Protein AF-A0A7V8F8W1-F1 (afdb_monomer_lite)

Structure (mmCIF, N/CA/C/O backbone):
data_AF-A0A7V8F8W1-F1
#
_entry.id   AF-A0A7V8F8W1-F1
#
loop_
_atom_site.group_PDB
_atom_site.id
_atom_site.type_symbol
_atom_site.label_atom_id
_atom_site.label_alt_id
_atom_site.label_comp_id
_atom_site.label_asym_id
_atom_site.label_entity_id
_atom_site.label_seq_id
_atom_site.pdbx_PDB_ins_code
_atom_site.Cartn_x
_atom_site.Cartn_y
_atom_site.Cartn_z
_atom_site.occupancy
_atom_site.B_iso_or_equiv
_atom_site.auth_seq_id
_atom_site.auth_comp_id
_atom_site.auth_asym_id
_atom_site.auth_atom_id
_atom_site.pdbx_PDB_model_num
ATOM 1 N N . MET A 1 1 ? -19.849 27.891 16.577 1.00 52.47 1 MET A N 1
ATOM 2 C CA . MET A 1 1 ? -18.779 28.189 15.602 1.00 52.47 1 MET A CA 1
ATOM 3 C C . MET A 1 1 ? -19.115 27.431 14.336 1.00 52.47 1 MET A C 1
ATOM 5 O O . MET A 1 1 ? -19.263 26.221 14.418 1.00 52.47 1 MET A O 1
ATOM 9 N N . THR A 1 2 ? -19.315 28.117 13.215 1.00 64.81 2 THR A N 1
ATOM 10 C CA . THR A 1 2 ? -19.542 27.453 11.924 1.00 64.81 2 THR A CA 1
ATOM 11 C C . THR A 1 2 ? -18.171 27.157 11.330 1.00 64.81 2 THR A C 1
ATOM 13 O O . THR A 1 2 ? -17.423 28.088 11.039 1.00 64.81 2 THR A O 1
ATOM 16 N N . THR A 1 3 ? -17.790 25.884 11.252 1.00 81.75 3 THR A N 1
ATOM 17 C CA . THR A 1 3 ? -16.535 25.475 10.610 1.00 81.75 3 THR A CA 1
ATOM 18 C C . THR A 1 3 ? -16.665 25.612 9.096 1.00 81.75 3 THR A C 1
ATOM 20 O O . THR A 1 3 ? -17.762 25.504 8.546 1.00 81.75 3 THR A O 1
ATOM 23 N N . ALA A 1 4 ? -15.546 25.886 8.425 1.00 84.75 4 ALA A N 1
ATOM 24 C CA . ALA A 1 4 ? -15.493 25.880 6.968 1.00 84.75 4 ALA A CA 1
ATOM 25 C C . ALA A 1 4 ? -15.916 24.501 6.421 1.00 84.75 4 ALA A C 1
ATOM 27 O O . ALA A 1 4 ? -15.719 23.498 7.114 1.00 84.75 4 ALA A O 1
ATOM 28 N N . PRO A 1 5 ? -16.501 24.439 5.212 1.00 90.44 5 PRO A N 1
ATOM 29 C CA . PRO A 1 5 ? -16.855 23.168 4.595 1.00 90.44 5 PRO A CA 1
ATOM 30 C C . PRO A 1 5 ? -15.604 22.335 4.288 1.00 90.44 5 PRO A C 1
ATOM 32 O O . PRO A 1 5 ? -14.532 22.881 4.010 1.00 90.44 5 PRO A O 1
ATOM 35 N N . ASP A 1 6 ? -15.764 21.013 4.301 1.00 95.12 6 ASP A N 1
ATOM 36 C CA . ASP A 1 6 ? -14.705 20.072 3.944 1.00 95.12 6 ASP A CA 1
ATOM 37 C C . ASP A 1 6 ? -14.244 20.270 2.492 1.00 95.12 6 ASP A C 1
ATOM 39 O O . ASP A 1 6 ? -15.030 20.579 1.593 1.00 95.12 6 ASP A O 1
ATOM 43 N N . SER A 1 7 ? -12.954 20.036 2.238 1.00 96.38 7 SER A N 1
ATOM 44 C CA . SER A 1 7 ? -12.445 19.951 0.868 1.00 96.38 7 SER A CA 1
ATOM 45 C C . SER A 1 7 ? -12.945 18.676 0.180 1.00 96.38 7 SER A C 1
ATOM 47 O O . SER A 1 7 ? -13.232 17.672 0.834 1.00 96.38 7 SER A O 1
ATOM 49 N N . ALA A 1 8 ? -12.979 18.668 -1.155 1.00 97.19 8 ALA A N 1
ATOM 50 C CA . ALA A 1 8 ? -13.346 17.472 -1.921 1.00 97.19 8 ALA A CA 1
ATOM 51 C C . ALA A 1 8 ? -12.449 16.261 -1.585 1.00 97.19 8 ALA A C 1
ATOM 53 O O . ALA A 1 8 ? -12.927 15.127 -1.501 1.00 97.19 8 ALA A O 1
ATOM 54 N N . THR A 1 9 ? -11.158 16.505 -1.332 1.00 97.62 9 THR A N 1
ATOM 55 C CA . THR A 1 9 ? -10.201 15.476 -0.903 1.00 97.62 9 THR A CA 1
ATOM 56 C C . THR A 1 9 ? -10.561 14.911 0.468 1.00 97.62 9 THR A C 1
ATOM 58 O O . THR A 1 9 ? -10.563 13.694 0.640 1.00 97.62 9 THR A O 1
ATOM 61 N N . LEU A 1 10 ? -10.907 15.772 1.433 1.00 97.19 10 LEU A N 1
ATOM 62 C CA . LEU A 1 10 ? -11.321 15.338 2.767 1.00 97.19 10 LEU A CA 1
ATOM 63 C C . LEU A 1 10 ? -12.625 14.534 2.708 1.00 97.19 10 LEU A C 1
ATOM 65 O O . LEU A 1 10 ? -12.687 13.446 3.274 1.00 97.19 10 LEU A O 1
ATOM 69 N N . ALA A 1 11 ? -13.623 15.009 1.960 1.00 96.88 11 ALA A N 1
ATOM 70 C CA . ALA A 1 11 ? -14.886 14.297 1.777 1.00 96.88 11 ALA A CA 1
ATOM 71 C C . ALA A 1 11 ? -14.676 12.897 1.171 1.00 96.88 11 ALA A C 1
ATOM 73 O O . ALA A 1 11 ? -15.257 11.919 1.641 1.00 96.88 11 ALA A O 1
ATOM 74 N N . SER A 1 12 ? -13.789 12.784 0.177 1.00 97.62 12 SER A N 1
ATOM 75 C CA . SER A 1 12 ? -13.445 11.498 -0.444 1.00 97.62 12 SER A CA 1
ATOM 76 C C . SER A 1 12 ? -12.759 10.548 0.541 1.00 97.62 12 SER A C 1
ATOM 78 O O . SER A 1 12 ? -13.050 9.353 0.562 1.00 97.62 12 SER A O 1
ATOM 80 N N . LEU A 1 13 ? -11.871 11.070 1.391 1.00 97.81 13 LEU A N 1
ATOM 81 C CA . LEU A 1 13 ? -11.177 10.270 2.398 1.00 97.81 13 LEU A CA 1
ATOM 82 C C . LEU A 1 13 ? -12.124 9.796 3.513 1.00 97.81 13 LEU A C 1
ATOM 84 O O . LEU A 1 13 ? -12.033 8.647 3.939 1.00 97.81 13 LEU A O 1
ATOM 88 N N . ILE A 1 14 ? -13.062 10.644 3.946 1.00 97.62 14 ILE A N 1
ATOM 89 C CA . ILE A 1 14 ? -14.118 10.262 4.894 1.00 97.62 14 ILE A CA 1
ATOM 90 C C . ILE A 1 14 ? -14.929 9.087 4.338 1.00 97.62 14 ILE A C 1
ATOM 92 O O . ILE A 1 14 ? -15.202 8.130 5.063 1.00 97.62 14 ILE A O 1
ATOM 96 N N . GLU A 1 15 ? -15.278 9.123 3.052 1.00 97.88 15 GLU A N 1
ATOM 97 C CA . GLU A 1 15 ? -16.020 8.028 2.429 1.00 97.88 15 GLU A CA 1
ATOM 98 C C . GLU A 1 15 ? -15.189 6.741 2.331 1.00 97.88 15 GLU A C 1
ATOM 100 O O . GLU A 1 15 ? -15.687 5.656 2.632 1.00 97.88 15 GLU A O 1
ATOM 105 N N . ALA A 1 16 ? -13.894 6.851 2.026 1.00 97.94 16 ALA A N 1
ATOM 106 C CA . ALA A 1 16 ? -12.987 5.706 2.058 1.00 97.94 16 ALA A CA 1
ATOM 107 C C . ALA A 1 16 ? -12.904 5.066 3.458 1.00 97.94 16 ALA A C 1
ATOM 109 O O . ALA A 1 16 ? -12.919 3.838 3.570 1.00 97.94 16 ALA A O 1
ATOM 110 N N . PHE A 1 17 ? -12.877 5.868 4.531 1.00 97.44 17 PHE A N 1
ATOM 111 C CA . PHE A 1 17 ? -12.911 5.347 5.901 1.00 97.44 17 PHE A CA 1
ATOM 112 C C . PHE A 1 17 ? -14.221 4.626 6.218 1.00 97.44 17 PHE A C 1
ATOM 114 O O . PHE A 1 17 ? -14.185 3.523 6.760 1.00 97.44 17 PHE A O 1
ATOM 121 N N . ARG A 1 18 ? -15.371 5.187 5.825 1.00 97.62 18 ARG A N 1
ATOM 122 C CA . ARG A 1 18 ? -16.676 4.526 6.003 1.00 97.62 18 ARG A CA 1
ATOM 123 C C . ARG A 1 18 ? -16.734 3.184 5.286 1.00 97.62 18 ARG A C 1
ATOM 125 O O . ARG A 1 18 ? -17.184 2.198 5.864 1.00 97.62 18 ARG A O 1
ATOM 132 N N . HIS A 1 19 ? -16.244 3.127 4.051 1.00 97.62 19 HIS A N 1
ATOM 133 C CA . HIS A 1 19 ? -16.177 1.878 3.304 1.00 97.62 19 HIS A CA 1
ATOM 134 C C . HIS A 1 19 ? -15.254 0.856 3.986 1.00 97.62 19 HIS A C 1
ATOM 136 O O . HIS A 1 19 ? -15.590 -0.325 4.096 1.00 97.62 19 HIS A O 1
ATOM 142 N N . ARG A 1 20 ? -14.106 1.304 4.509 1.00 96.31 20 ARG A N 1
ATOM 143 C CA . ARG A 1 20 ? -13.179 0.432 5.237 1.00 96.31 20 ARG A CA 1
ATOM 144 C C . ARG A 1 20 ? -13.799 -0.127 6.520 1.00 96.31 20 ARG A C 1
ATOM 146 O O . ARG A 1 20 ? -13.614 -1.315 6.784 1.00 96.31 20 ARG A O 1
ATOM 153 N N . GLU A 1 21 ? -14.561 0.681 7.256 1.00 96.62 21 GLU A N 1
ATOM 154 C CA . GLU A 1 21 ? -15.318 0.252 8.440 1.00 96.62 21 GLU A CA 1
ATOM 155 C C . GLU A 1 21 ? -16.317 -0.857 8.075 1.00 96.62 21 GLU A C 1
ATOM 157 O O . GLU A 1 21 ? -16.344 -1.902 8.719 1.00 96.62 21 GLU A O 1
ATOM 162 N N . GLN A 1 22 ? -17.071 -0.696 6.980 1.00 97.31 22 GLN A N 1
ATOM 163 C CA . GLN A 1 22 ? -18.019 -1.713 6.503 1.00 97.31 22 GLN A CA 1
ATOM 164 C C . GLN A 1 22 ? -17.333 -3.046 6.171 1.00 97.31 22 GLN A C 1
ATOM 166 O O . GLN A 1 22 ? -17.843 -4.106 6.534 1.00 97.31 22 GLN A O 1
ATOM 171 N N . ILE A 1 23 ? -16.159 -3.011 5.528 1.00 96.00 23 ILE A N 1
ATOM 172 C CA . ILE A 1 23 ? -15.355 -4.218 5.271 1.00 96.00 23 ILE A CA 1
ATOM 173 C C . ILE A 1 23 ? -14.908 -4.861 6.591 1.00 96.00 23 ILE A C 1
ATOM 175 O O . ILE A 1 23 ? -14.957 -6.084 6.728 1.00 96.00 23 ILE A O 1
ATOM 179 N N . GLY A 1 24 ? -14.468 -4.053 7.560 1.00 92.69 24 GLY A N 1
ATOM 180 C CA . GLY A 1 24 ? -14.075 -4.522 8.889 1.00 92.69 24 GLY A CA 1
ATOM 181 C C . GLY A 1 24 ? -15.222 -5.229 9.611 1.00 92.69 24 GLY A C 1
ATOM 182 O O . GLY A 1 24 ? -15.055 -6.370 10.044 1.00 92.69 24 GLY A O 1
ATOM 183 N N . ILE A 1 25 ? -16.402 -4.604 9.644 1.00 96.69 25 ILE A N 1
ATOM 184 C CA . ILE A 1 25 ? -17.626 -5.179 10.214 1.00 96.69 25 ILE A CA 1
ATOM 185 C C . ILE A 1 25 ? -17.996 -6.479 9.492 1.00 96.69 25 ILE A C 1
ATOM 187 O O . ILE A 1 25 ? -18.295 -7.470 10.148 1.00 96.69 25 ILE A O 1
ATOM 191 N N . ALA A 1 26 ? -17.934 -6.526 8.159 1.00 96.88 26 ALA A N 1
ATOM 192 C CA . ALA A 1 26 ? -18.234 -7.744 7.405 1.00 96.88 26 ALA A CA 1
ATOM 193 C C . ALA A 1 26 ? -17.246 -8.888 7.705 1.00 96.88 26 ALA A C 1
ATOM 195 O O . ALA A 1 26 ? -17.643 -10.051 7.739 1.00 96.88 26 ALA A O 1
ATOM 196 N N . LYS A 1 27 ? -15.965 -8.569 7.937 1.00 93.94 27 LYS A N 1
ATOM 197 C CA . LYS A 1 27 ? -14.915 -9.559 8.218 1.00 93.94 27 LYS A CA 1
ATOM 198 C C . LYS A 1 27 ? -14.929 -10.055 9.666 1.00 93.94 27 LYS A C 1
ATOM 200 O O . LYS A 1 27 ? -14.669 -11.232 9.901 1.00 93.94 27 LYS A O 1
ATOM 205 N N . TYR A 1 28 ? -15.184 -9.171 10.629 1.00 93.94 28 TYR A N 1
ATOM 206 C CA . TYR A 1 28 ? -15.000 -9.458 12.057 1.00 93.94 28 TYR A CA 1
ATOM 207 C C . TYR A 1 28 ? -16.292 -9.405 12.882 1.00 93.94 28 TYR A C 1
ATOM 209 O O . TYR A 1 28 ? -16.276 -9.788 14.048 1.00 93.94 28 TYR A O 1
ATOM 217 N N . GLY A 1 29 ? -17.400 -8.933 12.310 1.00 95.50 29 GLY A N 1
ATOM 218 C CA . GLY A 1 29 ? -18.693 -8.786 12.987 1.00 95.50 29 GLY A CA 1
ATOM 219 C C . GLY A 1 29 ? -18.770 -7.628 13.989 1.00 95.50 29 GLY A C 1
ATOM 220 O O . GLY A 1 29 ? -19.794 -7.474 14.648 1.00 95.50 29 GLY A O 1
ATOM 221 N N . VAL A 1 30 ? -17.708 -6.827 14.123 1.00 94.88 30 VAL A N 1
ATOM 222 C CA . VAL A 1 30 ? -17.570 -5.740 15.108 1.00 94.88 30 VAL A CA 1
ATOM 223 C C . VAL A 1 30 ? -16.794 -4.558 14.516 1.00 94.88 30 VAL A C 1
ATOM 225 O O . VAL A 1 30 ? -16.029 -4.738 13.566 1.00 94.88 30 VAL A O 1
ATOM 228 N N . THR A 1 31 ? -16.989 -3.361 15.077 1.00 95.38 31 THR A N 1
ATOM 229 C CA . THR A 1 31 ? -16.235 -2.140 14.735 1.00 95.38 31 THR A CA 1
ATOM 230 C C . THR A 1 31 ? -14.861 -2.125 15.413 1.00 95.38 31 THR A C 1
ATOM 232 O O . THR A 1 31 ? -14.514 -3.027 16.185 1.00 95.38 31 THR A O 1
ATOM 235 N N . VAL A 1 32 ? -14.070 -1.076 15.165 1.00 92.25 32 VAL A N 1
ATOM 236 C CA . VAL A 1 32 ? -12.815 -0.841 15.905 1.00 92.25 32 VAL A CA 1
ATOM 237 C C . VAL A 1 32 ? -13.034 -0.647 17.417 1.00 92.25 32 VAL A C 1
ATOM 239 O O . VAL A 1 32 ? -12.130 -0.931 18.198 1.00 92.25 32 VAL A O 1
ATOM 242 N N . ASP A 1 33 ? -14.249 -0.284 17.845 1.00 94.75 33 ASP A N 1
ATOM 243 C CA . ASP A 1 33 ? -14.642 -0.130 19.260 1.00 94.75 33 ASP A CA 1
ATOM 244 C C . ASP A 1 33 ? -14.843 -1.470 19.999 1.00 94.75 33 ASP A C 1
ATOM 246 O O . ASP A 1 33 ? -15.410 -1.529 21.093 1.00 94.75 33 ASP A O 1
ATOM 250 N N . ARG A 1 34 ? -14.401 -2.581 19.404 1.00 94.44 34 ARG A N 1
ATOM 251 C CA . ARG A 1 34 ? -14.432 -3.914 20.007 1.00 94.44 34 ARG A CA 1
ATOM 252 C C . ARG A 1 34 ? -13.640 -3.974 21.320 1.00 94.44 34 ARG A C 1
ATOM 254 O O . ARG A 1 34 ? -12.553 -3.413 21.449 1.00 94.44 34 ARG A O 1
ATOM 261 N N . THR A 1 35 ? -14.149 -4.737 22.284 1.00 95.38 35 THR A N 1
ATOM 262 C CA . THR A 1 35 ? -13.569 -4.854 23.637 1.00 95.38 35 THR A CA 1
ATOM 263 C C . THR A 1 35 ? -12.947 -6.224 23.925 1.00 95.38 35 THR A C 1
ATOM 265 O O . THR A 1 35 ? -12.536 -6.494 25.049 1.00 95.38 35 THR A O 1
ATOM 268 N N . ASP A 1 36 ? -12.907 -7.119 22.938 1.00 95.25 36 ASP A N 1
ATOM 269 C CA . ASP A 1 36 ? -12.461 -8.511 23.079 1.00 95.25 36 ASP A CA 1
ATOM 270 C C . ASP A 1 36 ? -10.953 -8.715 22.820 1.00 95.25 36 ASP A C 1
ATOM 272 O O . ASP A 1 36 ? -10.405 -9.787 23.096 1.00 95.25 36 ASP A O 1
ATOM 276 N N . LEU A 1 37 ? -10.255 -7.690 22.316 1.00 96.00 37 LEU A N 1
ATOM 277 C CA . LEU A 1 37 ? -8.807 -7.712 22.098 1.00 96.00 37 LEU A CA 1
ATOM 278 C C . LEU A 1 37 ? -8.047 -7.044 23.248 1.00 96.00 37 LEU A C 1
ATOM 280 O O . LEU A 1 37 ? -8.417 -5.980 23.738 1.00 96.00 37 LEU A O 1
ATOM 284 N N . THR A 1 38 ? -6.921 -7.648 23.637 1.00 97.31 38 THR A N 1
ATOM 285 C CA . THR A 1 38 ? -5.972 -7.031 24.572 1.00 97.31 38 THR A CA 1
ATOM 286 C C . THR A 1 38 ? -5.104 -5.998 23.852 1.00 97.31 38 THR A C 1
ATOM 288 O O . THR A 1 38 ? -4.912 -6.076 22.638 1.00 97.31 38 THR A O 1
ATOM 291 N N . HIS A 1 39 ? -4.498 -5.066 24.593 1.00 97.38 39 HIS A N 1
ATOM 292 C CA . HIS A 1 39 ? -3.567 -4.087 24.014 1.00 97.38 39 HIS A CA 1
ATOM 293 C C . HIS A 1 39 ? -2.403 -4.738 23.252 1.00 97.38 39 HIS A C 1
ATOM 295 O O . HIS A 1 39 ? -2.025 -4.258 22.190 1.00 97.38 39 HIS A O 1
ATOM 301 N N . VAL A 1 40 ? -1.875 -5.864 23.745 1.00 98.50 40 VAL A N 1
ATOM 302 C CA . VAL A 1 40 ? -0.808 -6.604 23.050 1.00 98.50 40 VAL A CA 1
ATOM 303 C C . VAL A 1 40 ? -1.288 -7.127 21.696 1.00 98.50 40 VAL A C 1
ATOM 305 O O . VAL A 1 40 ? -0.561 -7.003 20.718 1.00 98.50 40 VAL A O 1
ATOM 308 N N . LYS A 1 41 ? -2.518 -7.655 21.604 1.00 97.81 41 LYS A N 1
ATOM 309 C CA . LYS A 1 41 ? -3.084 -8.105 20.322 1.00 97.81 41 LYS A CA 1
ATOM 310 C C . LYS A 1 41 ? -3.282 -6.943 19.349 1.00 97.81 41 LYS A C 1
ATOM 312 O O . LYS A 1 41 ? -2.965 -7.087 18.176 1.00 97.81 41 LYS A O 1
ATOM 317 N N . TRP A 1 42 ? -3.743 -5.789 19.833 1.00 96.69 42 TRP A N 1
ATOM 318 C CA . TRP A 1 42 ? -3.845 -4.579 19.012 1.00 96.69 42 TRP A 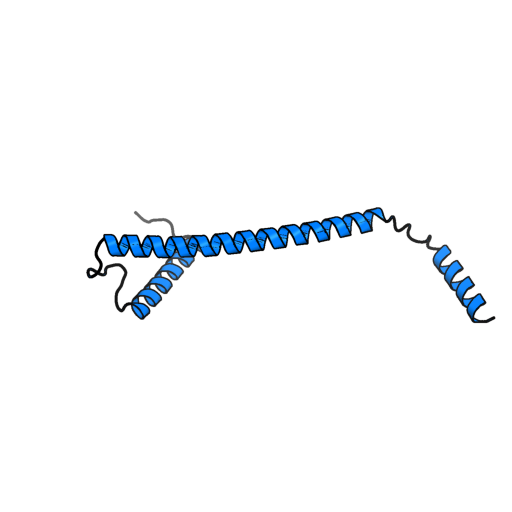CA 1
ATOM 319 C C . TRP A 1 42 ? -2.498 -4.156 18.427 1.00 96.69 42 TRP A C 1
ATOM 321 O O . TRP A 1 42 ? -2.402 -3.911 17.228 1.00 96.69 42 TRP A O 1
ATOM 331 N N . LEU A 1 43 ? -1.454 -4.112 19.258 1.00 98.38 43 LEU A N 1
ATOM 332 C CA . LEU A 1 43 ? -0.107 -3.756 18.813 1.00 98.38 43 LEU A CA 1
ATOM 333 C C . LEU A 1 43 ? 0.472 -4.792 17.846 1.00 98.38 43 LEU A C 1
ATOM 335 O O . LEU A 1 43 ? 1.115 -4.414 16.875 1.00 98.38 43 LEU A O 1
ATOM 339 N N . GLN A 1 44 ? 0.214 -6.079 18.083 1.00 98.44 44 GLN A N 1
ATOM 340 C CA . GLN A 1 44 ? 0.641 -7.147 17.185 1.00 98.44 44 GLN A CA 1
ATOM 341 C C . GLN A 1 44 ? -0.011 -7.010 15.801 1.00 98.44 44 GLN A C 1
ATOM 343 O O . GLN A 1 44 ? 0.693 -7.055 14.800 1.00 98.44 44 GLN A O 1
ATOM 348 N N . HIS A 1 45 ? -1.322 -6.761 15.734 1.00 95.50 45 HIS A N 1
ATOM 349 C CA . HIS A 1 45 ? -2.006 -6.531 14.458 1.00 95.50 45 HIS A CA 1
ATOM 350 C C . HIS A 1 45 ? -1.523 -5.261 13.753 1.00 95.50 45 HIS A C 1
ATOM 352 O O . HIS A 1 45 ? -1.359 -5.262 12.539 1.00 95.50 45 HIS A O 1
ATOM 358 N N . ALA A 1 46 ? -1.255 -4.186 14.499 1.00 97.12 46 ALA A N 1
ATOM 359 C CA . ALA A 1 46 ? -0.682 -2.972 13.922 1.00 97.12 46 ALA A CA 1
ATOM 360 C C . ALA A 1 46 ? 0.715 -3.228 13.328 1.00 97.12 46 ALA A C 1
ATOM 362 O O . ALA A 1 46 ? 0.996 -2.785 12.217 1.00 97.12 46 ALA A O 1
ATOM 363 N N . LEU A 1 47 ? 1.563 -3.989 14.032 1.00 98.56 47 LEU A N 1
ATOM 364 C CA . LEU A 1 47 ? 2.878 -4.394 13.537 1.00 98.56 47 LEU A CA 1
ATOM 365 C C . LEU A 1 47 ? 2.769 -5.239 12.259 1.00 98.56 47 LEU A C 1
ATOM 367 O O . LEU A 1 47 ? 3.516 -5.003 11.316 1.00 98.56 47 LEU A O 1
ATOM 371 N N . GLU A 1 48 ? 1.838 -6.193 12.213 1.00 98.38 48 GLU A N 1
ATOM 372 C CA . GLU A 1 48 ? 1.581 -7.031 11.033 1.00 98.38 48 GLU A CA 1
ATOM 373 C C . GLU A 1 48 ? 1.162 -6.190 9.815 1.00 98.38 48 GLU A C 1
ATOM 375 O O . GLU A 1 48 ? 1.742 -6.330 8.740 1.00 98.38 48 GLU A O 1
ATOM 380 N N . GLU A 1 49 ? 0.232 -5.249 9.988 1.00 97.38 49 GLU A N 1
ATOM 381 C CA . GLU A 1 49 ? -0.216 -4.355 8.908 1.00 97.38 49 GLU A CA 1
ATOM 382 C C . GLU A 1 49 ? 0.907 -3.409 8.429 1.00 97.38 49 GLU A C 1
ATOM 384 O O . GLU A 1 49 ? 1.014 -3.100 7.237 1.00 97.38 49 GLU A O 1
ATOM 389 N N . ASP A 1 50 ? 1.797 -2.967 9.323 1.00 98.62 50 ASP A N 1
ATOM 390 C CA . ASP A 1 50 ? 2.971 -2.175 8.940 1.00 98.62 50 ASP A CA 1
ATOM 391 C C . ASP A 1 50 ? 4.051 -3.013 8.237 1.00 98.62 50 ASP A C 1
ATOM 393 O O . ASP A 1 50 ? 4.744 -2.504 7.350 1.00 98.62 50 ASP A O 1
ATOM 397 N N . MET A 1 51 ? 4.172 -4.304 8.552 1.00 98.56 51 MET A N 1
ATOM 398 C CA . MET A 1 51 ? 5.010 -5.227 7.782 1.00 98.56 51 MET A CA 1
ATOM 399 C C . MET A 1 51 ? 4.467 -5.411 6.359 1.00 98.56 51 MET A C 1
ATOM 401 O O . MET A 1 51 ? 5.236 -5.315 5.400 1.00 98.56 51 MET A O 1
ATOM 405 N N . ASP A 1 52 ? 3.153 -5.575 6.196 1.00 98.31 52 ASP A N 1
ATOM 406 C CA . ASP A 1 52 ? 2.513 -5.633 4.875 1.00 98.31 52 ASP A CA 1
ATOM 407 C C . ASP A 1 52 ? 2.744 -4.337 4.081 1.00 98.31 52 ASP A C 1
ATOM 409 O O . ASP A 1 52 ? 3.071 -4.362 2.888 1.00 98.31 52 ASP A O 1
ATOM 413 N N . ARG A 1 53 ? 2.674 -3.178 4.750 1.00 98.25 53 ARG A N 1
ATOM 414 C CA . ARG A 1 53 ? 3.028 -1.882 4.154 1.00 98.25 53 ARG A CA 1
ATOM 415 C C . ARG A 1 53 ? 4.481 -1.849 3.674 1.00 98.25 53 ARG A C 1
ATOM 417 O O . ARG A 1 53 ? 4.730 -1.375 2.562 1.00 98.25 53 ARG A O 1
ATOM 424 N N . CYS A 1 54 ? 5.429 -2.353 4.467 1.00 98.69 54 CYS A N 1
ATOM 425 C CA . CYS A 1 54 ? 6.837 -2.448 4.068 1.00 98.69 54 CYS A CA 1
ATOM 426 C C . CYS A 1 54 ? 7.005 -3.276 2.784 1.00 98.69 54 CYS A C 1
ATOM 428 O O . CYS A 1 54 ? 7.738 -2.866 1.882 1.00 98.69 54 CYS A O 1
ATOM 430 N N . LEU A 1 55 ? 6.286 -4.398 2.662 1.00 98.62 55 LEU A N 1
ATOM 431 C CA . LEU A 1 55 ? 6.317 -5.238 1.461 1.00 98.62 55 LEU A CA 1
ATOM 432 C C . LEU A 1 55 ? 5.808 -4.486 0.223 1.00 98.62 55 LEU A C 1
ATOM 434 O O . LEU A 1 55 ? 6.457 -4.523 -0.827 1.00 98.62 55 LEU A O 1
ATOM 438 N N . TYR A 1 56 ? 4.692 -3.757 0.336 1.00 98.50 56 TYR A N 1
ATOM 439 C CA . TYR A 1 56 ? 4.187 -2.939 -0.772 1.00 98.50 56 TYR A CA 1
ATOM 440 C C . TYR A 1 56 ? 5.173 -1.847 -1.189 1.00 98.50 56 TYR A C 1
ATOM 442 O O . TYR A 1 56 ? 5.393 -1.643 -2.385 1.00 98.50 56 TYR A O 1
ATOM 450 N N . MET A 1 57 ? 5.789 -1.166 -0.222 1.00 98.69 57 MET A N 1
ATOM 451 C CA . MET A 1 57 ? 6.790 -0.135 -0.497 1.00 98.69 57 MET A CA 1
ATOM 452 C C . MET A 1 57 ? 8.000 -0.712 -1.227 1.00 98.69 57 MET A C 1
ATOM 454 O O . MET A 1 57 ? 8.399 -0.164 -2.254 1.00 98.69 57 MET A O 1
ATOM 458 N N . GLN A 1 58 ? 8.542 -1.838 -0.756 1.00 98.69 58 GLN A N 1
ATOM 459 C CA . GLN A 1 58 ? 9.674 -2.486 -1.413 1.00 98.69 58 GLN A CA 1
ATOM 460 C C . GLN A 1 58 ? 9.326 -2.870 -2.854 1.00 98.69 58 GLN A C 1
ATOM 462 O O . GLN A 1 58 ? 10.064 -2.538 -3.778 1.00 98.69 58 GLN A O 1
ATOM 467 N N . ARG A 1 59 ? 8.151 -3.475 -3.077 1.00 98.69 59 ARG A N 1
ATOM 468 C CA . ARG A 1 59 ? 7.708 -3.842 -4.426 1.00 98.69 59 ARG A CA 1
ATOM 469 C C . ARG A 1 59 ? 7.572 -2.626 -5.347 1.00 98.69 59 ARG A C 1
ATOM 471 O O . ARG A 1 59 ? 7.917 -2.709 -6.530 1.00 98.69 59 ARG A O 1
ATOM 478 N N . ALA A 1 60 ? 7.060 -1.511 -4.828 1.00 98.62 60 ALA A N 1
ATOM 479 C CA . ALA A 1 60 ? 6.943 -0.267 -5.579 1.00 98.62 60 ALA A CA 1
ATOM 480 C C . ALA A 1 60 ? 8.321 0.312 -5.937 1.00 98.62 60 ALA A C 1
ATOM 482 O O . ALA A 1 60 ? 8.523 0.724 -7.079 1.00 98.62 60 ALA A O 1
ATOM 483 N N . ILE A 1 61 ? 9.278 0.283 -5.004 1.00 98.62 61 ILE A N 1
ATOM 484 C CA . ILE A 1 61 ? 10.668 0.704 -5.232 1.00 98.62 61 ILE A CA 1
ATOM 485 C C . ILE A 1 61 ? 11.321 -0.155 -6.318 1.00 98.62 61 ILE A C 1
ATOM 487 O O . ILE A 1 61 ? 11.849 0.395 -7.282 1.00 98.62 61 ILE A O 1
ATOM 491 N N . ASP A 1 62 ? 11.227 -1.482 -6.218 1.00 98.62 62 ASP A N 1
ATOM 492 C CA . ASP A 1 62 ? 11.797 -2.403 -7.210 1.00 98.62 62 ASP A CA 1
ATOM 493 C C . ASP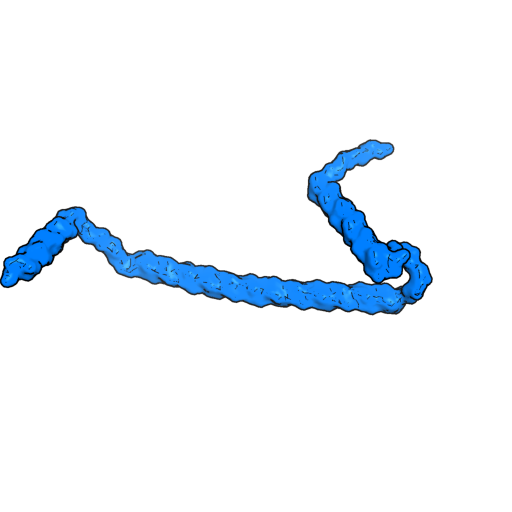 A 1 62 ? 11.234 -2.130 -8.611 1.00 98.62 62 ASP A C 1
ATOM 495 O O . ASP A 1 62 ? 11.961 -2.085 -9.606 1.00 98.62 62 ASP A O 1
ATOM 499 N N . THR A 1 63 ? 9.921 -1.892 -8.684 1.00 98.69 63 THR A N 1
ATOM 500 C CA . THR A 1 63 ? 9.234 -1.551 -9.935 1.00 98.69 63 THR A CA 1
ATOM 501 C C . THR A 1 63 ? 9.722 -0.210 -10.483 1.00 98.69 63 THR A C 1
ATOM 503 O O . THR A 1 63 ? 10.013 -0.100 -11.673 1.00 98.69 63 THR A O 1
ATOM 506 N N . ALA A 1 64 ? 9.863 0.805 -9.629 1.00 98.75 64 ALA A N 1
ATOM 507 C CA . ALA A 1 64 ? 10.367 2.115 -10.025 1.00 98.75 64 ALA A CA 1
ATOM 508 C C . ALA A 1 64 ? 11.811 2.040 -10.546 1.00 98.75 64 ALA A C 1
ATOM 510 O O . ALA A 1 64 ? 12.111 2.653 -11.568 1.00 98.75 64 ALA A O 1
ATOM 511 N N . ILE A 1 65 ? 12.683 1.254 -9.906 1.00 98.69 65 ILE A N 1
ATOM 512 C CA . ILE A 1 65 ? 14.060 1.017 -10.366 1.00 98.69 65 ILE A CA 1
ATOM 513 C C . ILE A 1 65 ? 14.063 0.405 -11.771 1.00 98.69 65 ILE A C 1
ATOM 515 O O . ILE A 1 65 ? 14.780 0.890 -12.646 1.00 98.69 65 ILE A O 1
ATOM 519 N N . ALA A 1 66 ? 13.240 -0.619 -12.016 1.00 98.50 66 ALA A N 1
ATOM 520 C CA . ALA A 1 66 ? 13.145 -1.249 -13.332 1.00 98.50 66 ALA A CA 1
ATOM 521 C C . ALA A 1 66 ? 12.670 -0.264 -14.416 1.00 98.50 66 ALA A C 1
ATOM 523 O O . ALA A 1 66 ? 13.245 -0.215 -15.504 1.00 98.50 66 ALA A O 1
ATOM 524 N N . LEU A 1 67 ? 11.664 0.559 -14.104 1.00 98.56 67 LEU A N 1
ATOM 525 C CA . LEU A 1 67 ? 11.160 1.595 -15.011 1.00 98.56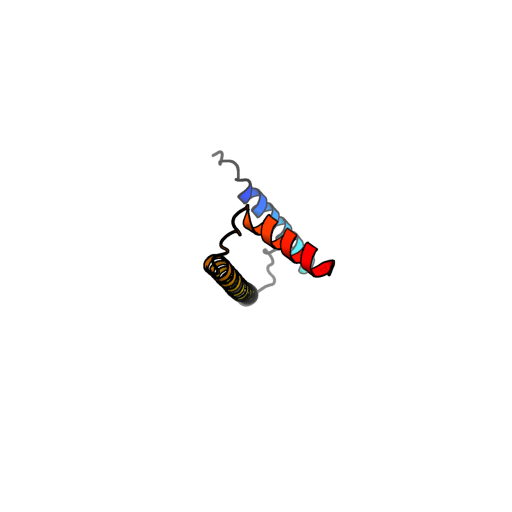 67 LEU A CA 1
ATOM 526 C C . LEU A 1 67 ? 12.202 2.684 -15.288 1.00 98.56 67 LEU A C 1
ATOM 528 O O . LEU A 1 67 ? 12.325 3.146 -16.419 1.00 98.56 67 LEU A O 1
ATOM 532 N N . ILE A 1 68 ? 12.965 3.087 -14.270 1.00 98.56 68 ILE A N 1
ATOM 533 C CA . ILE A 1 68 ? 14.061 4.050 -14.405 1.00 98.56 68 ILE A CA 1
ATOM 534 C C . ILE A 1 68 ? 15.146 3.498 -15.332 1.00 98.56 68 ILE A C 1
ATOM 536 O O . ILE A 1 68 ? 15.555 4.199 -16.255 1.00 98.56 68 ILE A O 1
ATOM 540 N N . ALA A 1 69 ? 15.558 2.243 -15.137 1.00 98.31 69 ALA A N 1
ATOM 541 C CA . ALA A 1 69 ? 16.552 1.601 -15.990 1.00 98.31 69 ALA A CA 1
ATOM 542 C C . ALA A 1 69 ? 16.084 1.524 -17.451 1.00 98.31 69 ALA A C 1
ATOM 544 O O . ALA A 1 69 ? 16.863 1.793 -18.362 1.00 98.31 69 ALA A O 1
ATOM 545 N N . GLU A 1 70 ? 14.810 1.202 -17.685 1.00 98.38 70 GLU A N 1
ATOM 546 C CA . GLU A 1 70 ? 14.255 1.154 -19.039 1.00 98.3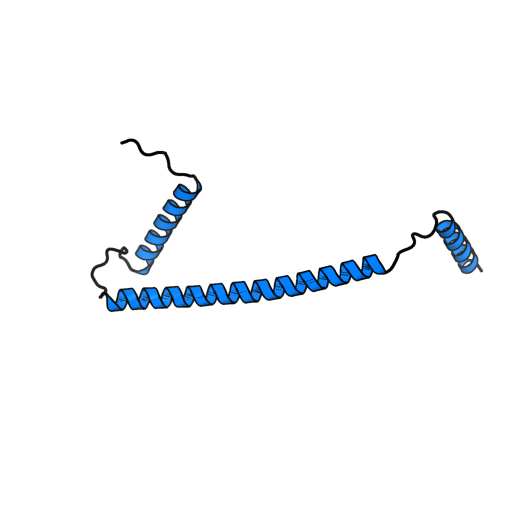8 70 GLU A CA 1
ATOM 547 C C . GLU A 1 70 ? 14.166 2.539 -19.686 1.00 98.38 70 GLU A C 1
ATOM 549 O O . GLU A 1 70 ? 14.579 2.723 -20.829 1.00 98.38 70 GLU A O 1
ATOM 554 N N . ARG A 1 71 ? 13.713 3.545 -18.933 1.00 98.25 71 ARG A N 1
ATOM 555 C CA . ARG A 1 71 ? 13.722 4.943 -19.376 1.00 98.25 71 ARG A CA 1
ATOM 556 C C . ARG A 1 71 ? 15.127 5.391 -19.782 1.00 98.25 71 ARG A C 1
ATOM 558 O O . ARG A 1 71 ? 15.273 6.101 -20.774 1.00 98.25 71 ARG A O 1
ATOM 565 N N . ASP A 1 72 ? 16.143 5.015 -19.013 1.00 98.31 72 ASP A N 1
ATOM 566 C CA . ASP A 1 72 ? 17.521 5.416 -19.289 1.00 98.31 72 ASP A CA 1
ATOM 567 C C . ASP A 1 72 ? 18.068 4.704 -20.537 1.00 98.31 72 ASP A C 1
ATOM 569 O O . ASP A 1 72 ? 18.631 5.377 -21.397 1.00 98.31 72 ASP A O 1
ATOM 573 N N . ARG A 1 73 ? 17.757 3.413 -20.751 1.00 97.12 73 ARG A N 1
ATOM 574 C CA . ARG A 1 73 ? 18.042 2.737 -22.036 1.00 97.12 73 ARG A CA 1
ATOM 575 C C . ARG A 1 73 ? 17.392 3.438 -23.224 1.00 97.12 73 ARG A C 1
ATOM 577 O O . ARG A 1 73 ? 18.041 3.638 -24.249 1.00 97.12 73 ARG A O 1
ATOM 584 N N . MET A 1 74 ? 16.116 3.808 -23.102 1.00 97.50 74 MET A N 1
ATOM 585 C CA . MET A 1 74 ? 15.401 4.522 -24.162 1.00 97.50 74 MET A CA 1
ATOM 586 C C . MET A 1 74 ? 16.047 5.877 -24.455 1.00 97.50 74 MET A C 1
ATOM 588 O O . MET A 1 74 ? 16.205 6.247 -25.617 1.00 97.50 74 MET A O 1
ATOM 592 N N . ARG A 1 75 ? 16.457 6.607 -23.413 1.00 97.44 75 ARG A N 1
ATOM 593 C CA . ARG A 1 75 ? 17.170 7.879 -23.564 1.00 97.44 75 ARG A CA 1
ATOM 594 C C . ARG A 1 75 ? 18.496 7.694 -24.299 1.00 97.44 75 ARG A C 1
ATOM 596 O O . ARG A 1 75 ? 18.781 8.466 -25.208 1.00 97.44 75 ARG A O 1
ATOM 603 N N . ASP A 1 76 ? 19.274 6.679 -23.944 1.00 96.38 76 ASP A N 1
ATOM 604 C CA . ASP A 1 76 ? 20.559 6.409 -24.590 1.00 96.38 76 ASP A CA 1
ATOM 605 C C . ASP A 1 76 ? 20.385 6.032 -26.067 1.00 96.38 76 ASP A C 1
ATOM 607 O O . ASP A 1 76 ? 21.118 6.528 -26.922 1.00 96.38 76 ASP A O 1
ATOM 611 N N . ALA A 1 77 ? 19.368 5.228 -26.393 1.00 94.25 77 ALA A N 1
ATOM 612 C CA . ALA A 1 77 ? 19.028 4.900 -27.777 1.00 94.25 77 ALA A CA 1
ATOM 613 C C . ALA A 1 77 ? 18.637 6.146 -28.592 1.00 94.25 77 ALA A C 1
ATOM 615 O O . ALA A 1 77 ? 19.074 6.297 -29.732 1.00 94.25 77 ALA A O 1
ATOM 616 N N . LEU A 1 78 ? 17.858 7.061 -28.005 1.00 92.88 78 LEU A N 1
ATOM 617 C CA . LEU A 1 78 ? 17.502 8.329 -28.648 1.00 92.88 78 LEU A CA 1
ATOM 618 C C . LEU A 1 78 ? 18.731 9.210 -28.886 1.00 92.88 78 LEU A C 1
ATOM 620 O O . LEU A 1 78 ? 18.890 9.739 -29.983 1.00 92.88 78 LEU A O 1
ATOM 624 N N . ASN A 1 79 ? 19.622 9.319 -27.899 1.00 92.56 79 ASN A N 1
ATOM 625 C CA . ASN A 1 79 ? 20.873 10.065 -28.044 1.00 92.56 79 ASN A CA 1
ATOM 626 C C . ASN A 1 79 ? 21.759 9.473 -29.149 1.00 92.56 79 ASN A C 1
ATOM 628 O O . ASN A 1 79 ? 22.385 10.215 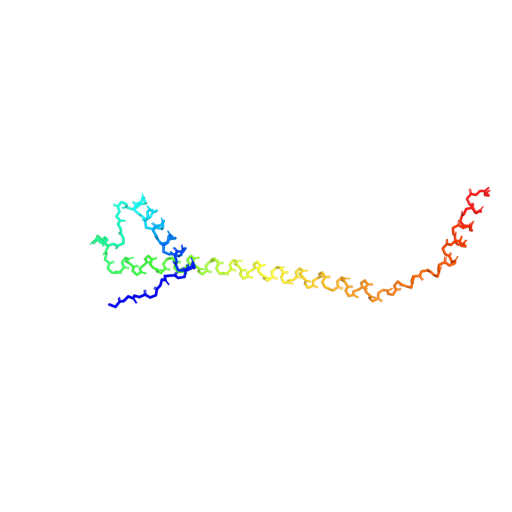-29.903 1.00 92.56 79 ASN A O 1
ATOM 632 N N . LEU A 1 80 ? 21.801 8.142 -29.273 1.00 90.81 80 LEU A N 1
ATOM 633 C CA . LEU A 1 80 ? 22.533 7.479 -30.347 1.00 90.81 80 LEU A CA 1
ATOM 634 C C . LEU A 1 80 ? 21.948 7.842 -31.717 1.00 90.81 80 LEU A C 1
ATOM 636 O O . LEU A 1 80 ? 22.704 8.248 -32.595 1.00 90.81 80 LEU A O 1
ATOM 640 N N . ILE A 1 81 ? 20.626 7.748 -31.888 1.00 88.31 81 ILE A N 1
ATOM 641 C CA . ILE A 1 81 ? 19.944 8.121 -33.140 1.00 88.31 81 ILE A CA 1
ATOM 642 C C . ILE A 1 81 ? 20.231 9.582 -33.505 1.00 88.31 81 ILE A C 1
ATOM 644 O O . ILE A 1 81 ? 20.561 9.866 -34.653 1.00 88.31 81 ILE A O 1
ATOM 648 N N . ASP A 1 82 ? 20.162 10.495 -32.536 1.00 87.38 82 ASP A N 1
ATOM 649 C CA . ASP A 1 82 ? 20.473 11.912 -32.751 1.00 87.38 82 ASP A CA 1
ATOM 650 C C . ASP A 1 82 ? 21.938 12.110 -33.190 1.00 87.38 82 ASP A C 1
ATOM 652 O O . ASP A 1 82 ? 22.238 12.844 -34.134 1.00 87.38 82 ASP A O 1
ATOM 656 N N . SER A 1 83 ? 22.863 11.364 -32.576 1.00 84.88 83 SER A N 1
ATOM 657 C CA . SER A 1 83 ? 24.292 11.412 -32.908 1.00 84.88 83 SER A CA 1
ATOM 658 C C . SER A 1 83 ? 24.649 10.808 -34.267 1.00 84.88 83 SER A C 1
ATOM 660 O O . SER A 1 83 ? 25.699 11.137 -34.820 1.00 84.88 83 SER A O 1
ATOM 662 N N . MET A 1 84 ? 23.790 9.952 -34.830 1.00 83.12 84 MET A N 1
ATOM 663 C CA . MET A 1 84 ? 24.048 9.274 -36.101 1.00 83.12 84 MET A CA 1
ATOM 664 C C . MET A 1 84 ? 24.052 10.220 -37.308 1.00 83.12 84 MET A C 1
ATOM 666 O O . MET A 1 84 ? 24.329 9.732 -38.398 1.00 83.12 84 MET A O 1
ATOM 670 N N . ARG A 1 85 ? 23.796 11.534 -37.133 1.00 67.12 85 ARG A N 1
ATOM 671 C CA . ARG A 1 85 ? 23.768 12.557 -38.198 1.00 67.12 85 ARG A CA 1
ATOM 672 C C . ARG A 1 85 ? 23.165 11.980 -39.474 1.00 67.12 85 ARG A C 1
ATOM 674 O O . ARG A 1 85 ? 23.860 11.677 -40.441 1.00 67.12 85 ARG A O 1
ATOM 681 N N . PHE A 1 86 ? 21.846 11.834 -39.472 1.00 64.06 86 PHE A N 1
ATOM 682 C CA . PHE A 1 86 ? 21.137 11.731 -40.736 1.00 64.06 86 PHE A CA 1
ATOM 683 C C . PHE A 1 86 ? 21.318 13.077 -41.436 1.00 64.06 86 PHE A C 1
ATOM 685 O O . PHE A 1 86 ? 20.585 14.022 -41.155 1.00 64.06 86 PHE A O 1
ATOM 692 N N . ASP A 1 87 ? 22.335 13.196 -42.290 1.00 65.12 87 ASP A N 1
ATOM 693 C CA . ASP A 1 87 ? 22.333 14.247 -43.294 1.00 65.12 87 ASP A CA 1
ATOM 694 C C . ASP A 1 87 ? 21.131 13.920 -44.183 1.00 65.12 87 ASP A C 1
ATOM 696 O O . ASP A 1 87 ? 21.136 12.877 -44.849 1.00 65.12 87 ASP A O 1
ATOM 700 N N . PRO A 1 88 ? 20.043 14.716 -44.143 1.00 65.75 88 PRO A N 1
ATOM 701 C CA . PRO A 1 88 ? 18.953 14.488 -45.067 1.00 65.75 88 PRO A CA 1
ATOM 702 C C . PRO A 1 88 ? 19.569 14.555 -46.460 1.00 65.75 88 PRO A C 1
ATOM 704 O O . PRO A 1 88 ? 20.229 15.545 -46.789 1.00 65.75 88 PRO A O 1
ATOM 707 N N . LEU A 1 89 ? 19.401 13.482 -47.245 1.00 61.84 89 LEU A N 1
ATOM 708 C CA . LEU A 1 89 ? 19.830 13.475 -48.639 1.00 61.84 89 LEU A CA 1
ATOM 709 C C . LEU A 1 89 ? 19.358 14.796 -49.257 1.00 61.84 89 LEU A C 1
ATOM 711 O O . LEU A 1 89 ? 18.168 15.118 -49.129 1.00 61.84 89 LEU A O 1
ATOM 715 N N . PRO A 1 90 ? 20.258 15.591 -49.863 1.00 73.50 90 PRO A N 1
ATOM 716 C CA . PRO A 1 90 ? 19.859 16.822 -50.518 1.00 73.50 90 PRO A CA 1
ATOM 717 C C . PRO A 1 90 ? 18.678 16.517 -51.439 1.00 73.50 90 PRO A C 1
ATOM 719 O O . PRO A 1 90 ? 18.713 15.519 -52.153 1.00 73.50 90 PRO A O 1
ATOM 722 N N . ILE A 1 91 ? 17.628 17.344 -51.424 1.00 63.75 91 ILE A N 1
ATOM 723 C CA . ILE A 1 91 ? 16.362 17.077 -52.139 1.00 63.75 91 ILE A CA 1
ATOM 724 C C . ILE A 1 91 ? 16.574 16.712 -53.628 1.00 63.75 91 ILE A C 1
ATOM 726 O O . ILE A 1 91 ? 15.767 15.982 -54.193 1.00 63.75 91 ILE A O 1
ATOM 730 N N . GLY A 1 92 ? 17.675 17.155 -54.251 1.00 64.94 92 GLY A N 1
ATOM 731 C CA . GLY A 1 92 ? 18.057 16.748 -55.610 1.00 64.94 92 GLY A CA 1
ATOM 732 C C . GLY A 1 92 ? 18.638 15.330 -55.731 1.00 64.94 92 GLY A C 1
ATOM 733 O O . GLY A 1 92 ? 18.348 14.638 -56.697 1.00 64.94 92 GLY A O 1
ATOM 734 N N . TRP A 1 93 ? 19.384 14.847 -54.735 1.00 67.25 93 TRP A N 1
ATOM 735 C CA . TRP A 1 93 ? 20.105 13.567 -54.799 1.00 67.25 93 TRP A CA 1
ATOM 736 C C . TRP A 1 93 ? 19.173 12.360 -54.707 1.00 67.25 93 TRP A C 1
ATOM 738 O O . TRP A 1 93 ? 19.474 11.304 -55.252 1.00 67.25 93 TRP A O 1
ATOM 748 N N . ALA A 1 94 ? 18.020 12.503 -54.049 1.00 70.25 94 ALA A N 1
ATOM 749 C CA . ALA A 1 94 ? 17.028 11.432 -53.994 1.00 70.25 94 ALA A CA 1
ATOM 750 C C . ALA A 1 94 ? 16.440 11.128 -55.385 1.00 70.25 94 ALA A C 1
ATOM 752 O O . ALA A 1 94 ? 16.167 9.971 -55.697 1.00 70.25 94 ALA A O 1
ATOM 753 N N . ALA A 1 95 ? 16.274 12.159 -56.223 1.00 69.06 95 ALA A N 1
ATOM 754 C CA . ALA A 1 95 ? 15.812 12.008 -57.599 1.00 69.06 95 ALA A CA 1
ATOM 755 C C . ALA A 1 95 ? 16.894 11.383 -58.490 1.00 69.06 95 ALA A C 1
ATOM 757 O O . ALA A 1 95 ? 16.579 10.498 -59.281 1.00 69.06 95 ALA A O 1
ATOM 758 N N . ASP A 1 96 ? 18.154 11.788 -58.311 1.00 75.56 96 ASP A N 1
ATOM 759 C CA . ASP A 1 96 ? 19.286 11.255 -59.076 1.00 75.56 96 ASP A CA 1
ATOM 760 C C . ASP A 1 96 ? 19.532 9.769 -58.763 1.00 75.56 96 ASP A C 1
ATOM 762 O O . ASP A 1 96 ? 19.600 8.955 -59.680 1.00 75.56 96 ASP A O 1
ATOM 766 N N . ILE A 1 97 ? 19.538 9.383 -57.480 1.00 76.31 97 ILE A N 1
ATOM 767 C CA . ILE A 1 97 ? 19.684 7.979 -57.050 1.00 76.31 97 ILE A CA 1
ATOM 768 C C . ILE A 1 97 ? 18.509 7.126 -57.546 1.00 76.31 97 ILE A C 1
ATOM 770 O O . ILE A 1 97 ? 18.703 6.008 -58.020 1.00 76.31 97 ILE A O 1
ATOM 77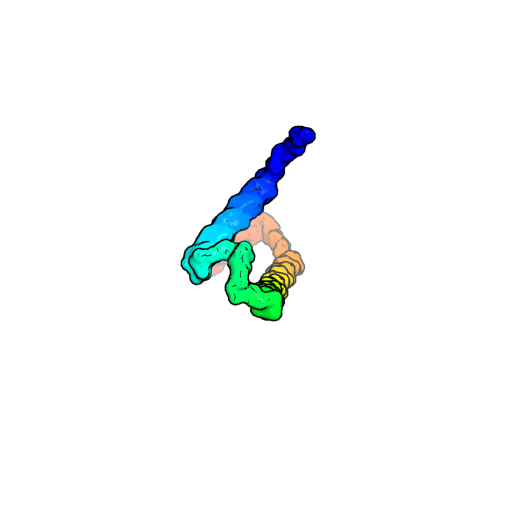4 N N . ALA A 1 98 ? 17.277 7.638 -57.452 1.00 75.00 98 ALA A N 1
ATOM 775 C CA . ALA A 1 98 ? 16.104 6.923 -57.945 1.00 75.00 98 ALA A CA 1
ATOM 776 C C . ALA A 1 98 ? 16.139 6.747 -59.470 1.00 75.00 98 ALA A C 1
ATOM 778 O O . ALA A 1 98 ? 15.709 5.710 -59.971 1.00 75.00 98 ALA A O 1
ATOM 779 N N . HIS A 1 99 ? 16.651 7.739 -60.203 1.00 77.06 99 HIS A N 1
ATOM 780 C CA . HIS A 1 99 ? 16.810 7.668 -61.650 1.00 77.06 99 HIS A CA 1
ATOM 781 C C . HIS A 1 99 ? 17.891 6.658 -62.055 1.00 77.06 99 HIS A C 1
ATOM 783 O O . HIS A 1 99 ? 17.644 5.835 -62.934 1.00 77.06 99 HIS A O 1
ATOM 789 N N . GLU A 1 100 ? 19.044 6.673 -61.386 1.00 79.75 100 GLU A N 1
ATOM 790 C CA . GLU A 1 100 ? 20.168 5.762 -61.633 1.00 79.75 100 GLU A CA 1
ATOM 791 C C . GLU A 1 100 ? 19.793 4.302 -61.329 1.00 79.75 100 GLU A C 1
ATOM 793 O O . GLU A 1 100 ? 19.947 3.433 -62.186 1.00 79.75 100 GLU A O 1
ATOM 798 N N . ALA A 1 101 ? 19.153 4.044 -60.184 1.00 78.31 101 ALA A N 1
ATOM 799 C CA . ALA A 1 101 ? 18.655 2.713 -59.832 1.00 78.31 101 ALA A CA 1
ATOM 800 C C . ALA A 1 101 ? 17.589 2.192 -60.817 1.00 78.31 101 ALA A C 1
ATOM 802 O O . ALA A 1 101 ? 17.525 0.992 -61.095 1.00 78.31 101 ALA A O 1
ATOM 803 N N . LEU A 1 102 ? 16.754 3.079 -61.377 1.00 77.56 102 LEU A N 1
ATOM 804 C CA . LEU A 1 102 ? 15.791 2.691 -62.411 1.00 77.56 102 LEU A CA 1
ATOM 805 C C . LEU A 1 102 ? 16.497 2.277 -63.707 1.00 77.56 102 LEU A C 1
ATOM 807 O O . LEU A 1 102 ? 16.092 1.288 -64.314 1.00 77.56 102 LEU A O 1
ATOM 811 N N . GLN A 1 103 ? 17.536 3.009 -64.120 1.00 79.50 103 GLN A N 1
ATOM 812 C CA . GLN A 1 103 ? 18.320 2.699 -65.320 1.00 79.50 103 GLN A CA 1
ATOM 813 C C . GLN A 1 103 ? 19.056 1.360 -65.179 1.00 79.50 103 GLN A C 1
ATOM 815 O O . GLN A 1 103 ? 19.027 0.557 -66.108 1.00 79.50 103 GLN A O 1
ATOM 820 N N . GLU A 1 104 ? 19.639 1.078 -64.010 1.00 78.50 104 GLU A N 1
ATOM 821 C CA . GLU A 1 104 ? 20.314 -0.199 -63.738 1.00 78.50 104 GLU A CA 1
ATOM 822 C C . GLU A 1 104 ? 19.351 -1.397 -63.709 1.00 78.50 104 GLU A C 1
ATOM 824 O O . GLU A 1 104 ? 19.739 -2.499 -64.077 1.00 78.50 104 GLU A O 1
ATOM 829 N N . SER A 1 105 ? 18.086 -1.203 -63.316 1.00 67.94 105 SER A N 1
ATOM 830 C CA . SER A 1 105 ? 17.080 -2.281 -63.277 1.00 67.94 105 SER A CA 1
ATOM 831 C C . SER A 1 105 ? 16.470 -2.650 -64.636 1.00 67.94 105 SER A C 1
ATOM 833 O O . SER A 1 105 ? 15.790 -3.672 -64.750 1.00 67.94 105 SER A O 1
ATOM 835 N N . VAL A 1 106 ? 16.663 -1.798 -65.647 1.00 61.94 106 VAL A N 1
ATOM 836 C CA . VAL A 1 106 ? 16.110 -1.956 -67.005 1.00 61.94 106 VAL A CA 1
ATOM 837 C C . VAL A 1 106 ? 17.183 -2.442 -68.000 1.00 61.94 106 VAL A C 1
ATOM 839 O O . VAL A 1 106 ? 16.853 -2.758 -69.145 1.00 61.94 106 VAL A O 1
ATOM 842 N N . ALA A 1 107 ? 18.443 -2.547 -67.563 1.00 54.59 107 ALA A N 1
ATOM 843 C CA . ALA A 1 107 ? 19.561 -3.154 -68.292 1.00 54.59 107 ALA A CA 1
ATOM 844 C C . ALA A 1 107 ? 19.702 -4.654 -67.975 1.00 54.59 107 ALA A C 1
ATOM 846 O O . ALA A 1 107 ? 20.055 -5.409 -68.911 1.00 54.59 107 ALA A O 1
#

Secondary structure (DSSP, 8-state):
--PPPPPHHHHHHHHHHHHHHHHHHHHHSS-TT-SSS-HHHHHHHHHHHHHHHHHHHHHHHHHHHHHHHHHHHHHHHHHHHHHT------TTHHHHHHHHHHHHHH-

Foldseek 3Di:
DDDDDDDPVRVVVVVVVVVVQVVVCVVPVDGPPDDPDDPVRVVVVVVVVVVVVVVVVVVVVVVVVVVVVVVVVVVVVVVVVVVVPPPPQPPVVVVVVVVVVVVVVVD

pLDDT: mean 89.77, std 12.31, range [52.47, 98.75]

Sequence (107 aa):
MTTAPDSATLASLIEAFRHREQIGIAKYGVTVDRTDLTHVKWLQHALEEDMDRCLYMQRAIDTAIALIAERDRMRDALNLIDSMRFDPLPIGWAADIAHEALQESVA

Radius of gyration: 32.37 Å; chains: 1; bounding box: 44×38×93 Å